Protein AF-A0A6H1ZTP9-F1 (afdb_monomer)

Sequence (125 aa):
MRVCIEKSTGKLIESQSGGETQEHLDTLIQNAINTGYAKEDVEVKFVDDAELSVLIESSKTPEQVAAEEAAAAAKIAKAQAFIDNLPRWALVETTINNIGNLADAKAFLLKLARVTYWLAKNTEE

Structure (mmCIF, N/CA/C/O backbone):
data_AF-A0A6H1ZTP9-F1
#
_entry.id   AF-A0A6H1ZTP9-F1
#
loop_
_atom_site.group_PDB
_atom_site.id
_atom_site.type_symbol
_atom_site.label_atom_id
_atom_site.label_alt_id
_atom_site.label_comp_id
_atom_site.label_asym_id
_atom_site.label_entity_id
_atom_site.label_seq_id
_atom_site.pdbx_PDB_ins_code
_atom_site.Cartn_x
_atom_site.Cartn_y
_atom_site.Cartn_z
_atom_site.occupancy
_atom_site.B_iso_or_equiv
_atom_site.auth_seq_id
_atom_site.auth_comp_id
_atom_site.auth_asym_id
_atom_site.auth_atom_id
_atom_site.pdbx_PDB_model_num
ATOM 1 N N . MET A 1 1 ? -14.505 3.117 32.007 1.00 88.81 1 MET A N 1
ATOM 2 C CA . MET A 1 1 ? -15.056 2.707 30.692 1.00 88.81 1 MET A CA 1
ATOM 3 C C . MET A 1 1 ? -14.284 1.505 30.168 1.00 88.81 1 MET A C 1
ATOM 5 O O . MET A 1 1 ? -13.166 1.279 30.611 1.00 88.81 1 MET A O 1
ATOM 9 N N . ARG A 1 2 ? -14.853 0.716 29.255 1.00 92.06 2 ARG A N 1
ATOM 10 C CA . ARG A 1 2 ? -14.110 -0.320 28.518 1.00 92.06 2 ARG A CA 1
ATOM 11 C C . ARG A 1 2 ? -14.198 -0.047 27.026 1.00 92.06 2 ARG A C 1
ATOM 13 O O . ARG A 1 2 ? -15.251 0.366 26.540 1.00 92.06 2 ARG A O 1
ATOM 20 N N . VAL A 1 3 ? -13.090 -0.250 26.328 1.00 93.25 3 VAL A N 1
ATOM 21 C CA . VAL A 1 3 ? -12.953 0.055 24.902 1.00 93.25 3 VAL A CA 1
ATOM 22 C C . VAL A 1 3 ? -12.380 -1.132 24.152 1.00 93.25 3 VAL A C 1
ATOM 24 O O . VAL A 1 3 ? -11.588 -1.890 24.709 1.00 93.25 3 VAL A O 1
ATOM 27 N N . CYS A 1 4 ? -12.772 -1.263 22.889 1.00 94.12 4 CYS A N 1
ATOM 28 C CA . CYS A 1 4 ? -12.166 -2.141 21.901 1.00 94.12 4 CYS A CA 1
ATOM 29 C C . CYS A 1 4 ? -11.529 -1.288 20.802 1.00 94.12 4 CYS A C 1
ATOM 31 O O . CYS A 1 4 ? -12.163 -0.358 20.300 1.00 94.12 4 CYS A O 1
ATOM 33 N N . ILE A 1 5 ? -10.278 -1.581 20.458 1.00 92.81 5 ILE A N 1
ATOM 34 C CA . ILE A 1 5 ? -9.453 -0.802 19.531 1.00 92.81 5 ILE A CA 1
ATOM 35 C C . ILE A 1 5 ? -8.837 -1.748 18.497 1.00 92.81 5 ILE A C 1
ATOM 37 O O . ILE A 1 5 ? -8.382 -2.838 18.844 1.00 92.81 5 ILE A O 1
ATOM 41 N N . GLU A 1 6 ? -8.791 -1.321 17.238 1.00 91.81 6 GLU A N 1
ATOM 42 C CA . GLU A 1 6 ? -8.033 -1.993 16.180 1.00 91.81 6 GLU A CA 1
ATOM 43 C C . GLU A 1 6 ? -6.539 -1.652 16.302 1.00 91.81 6 GLU A C 1
ATOM 45 O O . GLU A 1 6 ? -6.154 -0.484 16.248 1.00 91.81 6 GLU A O 1
ATOM 50 N N . LYS A 1 7 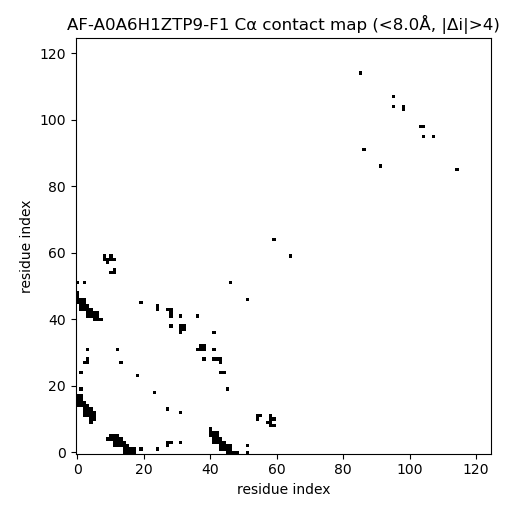? -5.673 -2.659 16.442 1.00 89.50 7 LYS A N 1
ATOM 51 C CA . LYS A 1 7 ? -4.235 -2.460 16.703 1.00 89.50 7 LYS A CA 1
ATOM 52 C C . LYS A 1 7 ? -3.490 -1.780 15.558 1.00 89.50 7 LYS A C 1
ATOM 54 O O . LYS A 1 7 ? -2.569 -1.009 15.811 1.00 89.50 7 LYS A O 1
ATOM 59 N N . SER A 1 8 ? -3.847 -2.089 14.312 1.00 84.31 8 SER A N 1
ATOM 60 C CA . SER A 1 8 ? -3.146 -1.592 13.120 1.00 84.31 8 SER A CA 1
ATOM 61 C C . SER A 1 8 ? -3.381 -0.099 12.883 1.00 84.31 8 SER A C 1
ATOM 63 O O . SER A 1 8 ? -2.477 0.607 12.439 1.00 84.31 8 SER A O 1
ATOM 65 N N . THR A 1 9 ? -4.583 0.384 13.196 1.00 79.62 9 THR A N 1
ATOM 66 C CA . THR A 1 9 ? -5.021 1.756 12.911 1.00 79.62 9 THR A CA 1
ATOM 67 C C . THR A 1 9 ? -5.131 2.623 14.163 1.00 79.62 9 THR A C 1
ATOM 69 O O . THR A 1 9 ? -5.159 3.847 14.048 1.00 79.62 9 THR A O 1
ATOM 72 N N . GLY A 1 10 ? -5.211 2.015 15.351 1.00 82.06 10 GLY A N 1
ATOM 73 C CA . GLY A 1 10 ? -5.540 2.698 16.603 1.00 82.06 10 GLY A CA 1
ATOM 74 C C . GLY A 1 10 ? -7.006 3.136 16.690 1.00 82.06 10 GLY A C 1
ATOM 75 O O . GLY A 1 10 ? -7.368 3.878 17.601 1.00 82.06 10 GLY A O 1
ATOM 76 N N . LYS A 1 11 ? -7.855 2.703 15.750 1.00 85.38 11 LYS A N 1
ATOM 77 C CA . LYS A 1 11 ? -9.257 3.113 15.661 1.00 85.38 11 LYS A CA 1
ATOM 78 C C . LYS A 1 11 ? -10.077 2.515 16.799 1.00 85.38 11 LYS A C 1
ATOM 80 O O . LYS A 1 11 ? -10.068 1.301 17.008 1.00 85.38 11 LYS A O 1
ATOM 85 N N . LEU A 1 12 ? -10.860 3.354 17.475 1.00 90.44 12 LEU A N 1
ATOM 86 C CA . LEU A 1 12 ? -11.884 2.898 18.413 1.00 90.44 12 LEU A CA 1
ATOM 87 C C . LEU A 1 12 ? -12.997 2.139 17.661 1.00 90.44 12 LEU A C 1
ATOM 89 O O . LEU A 1 12 ? -13.673 2.705 16.802 1.00 90.44 12 LEU A O 1
ATOM 93 N N . ILE A 1 13 ? -13.187 0.860 17.990 1.00 91.00 13 ILE A N 1
ATOM 94 C CA . ILE A 1 13 ? -14.214 -0.019 17.406 1.00 91.00 13 ILE A CA 1
ATOM 95 C C . ILE A 1 13 ? -15.526 0.121 18.180 1.00 91.00 13 ILE A C 1
ATOM 97 O O . ILE A 1 13 ? -16.584 0.340 17.597 1.00 91.00 13 ILE A O 1
ATOM 101 N N . GLU A 1 14 ? -15.452 -0.010 19.504 1.00 91.69 14 GLU A N 1
ATOM 102 C CA . GLU A 1 14 ? -16.610 0.018 20.394 1.00 91.69 14 GLU A CA 1
ATOM 103 C C . GLU A 1 14 ? -16.193 0.529 21.780 1.00 91.69 14 GLU A C 1
ATOM 105 O O . GLU A 1 14 ? -15.097 0.229 22.259 1.00 91.69 14 GLU A O 1
ATOM 110 N N . SER A 1 15 ? -17.070 1.282 22.446 1.00 92.19 15 SER A N 1
ATOM 111 C CA . SER A 1 15 ? -16.928 1.644 23.857 1.00 92.19 15 SER A CA 1
ATOM 112 C C . SER A 1 15 ? -18.212 1.322 24.618 1.00 92.19 15 SER A C 1
ATOM 114 O O . SER A 1 15 ? -19.320 1.525 24.122 1.00 92.19 15 SER A O 1
ATOM 116 N N . GLN A 1 16 ? -18.073 0.784 25.830 1.00 90.75 16 GLN A N 1
ATOM 117 C CA . GLN A 1 16 ? -19.207 0.437 26.684 1.00 90.75 16 GLN A CA 1
ATOM 118 C C . GLN A 1 16 ? -18.942 0.828 28.144 1.00 90.75 16 GLN A C 1
ATOM 120 O O . GLN A 1 16 ? -17.811 0.783 28.641 1.00 90.75 16 GLN A O 1
ATOM 125 N N . SER A 1 17 ? -20.011 1.200 28.849 1.00 86.00 17 SER A N 1
ATOM 126 C CA . SER A 1 17 ? -19.998 1.462 30.289 1.00 86.00 17 SER A CA 1
ATOM 127 C C . SER A 1 17 ? -20.377 0.202 31.089 1.00 86.00 17 SER A C 1
ATOM 129 O O . SER A 1 17 ? -21.037 -0.708 30.582 1.00 86.00 17 SER A O 1
ATOM 131 N N . GLY A 1 18 ? -19.921 0.114 32.345 1.00 71.94 18 GLY A N 1
ATOM 132 C CA . GLY A 1 18 ? -20.311 -0.934 33.303 1.00 71.94 18 GLY A CA 1
ATOM 133 C C . GLY A 1 18 ? -19.249 -2.006 33.600 1.00 71.94 18 GLY A C 1
ATOM 134 O O . GLY A 1 18 ? -18.966 -2.853 32.768 1.00 71.94 18 GLY A O 1
ATOM 135 N N . GLY A 1 19 ? -18.720 -2.005 34.827 1.00 66.94 19 GLY A N 1
ATOM 136 C CA . GLY A 1 19 ? -17.944 -3.093 35.448 1.00 66.94 19 GLY A CA 1
ATOM 137 C C . GLY A 1 19 ? -16.537 -3.368 34.893 1.00 66.94 19 GLY A C 1
ATOM 138 O O . GLY A 1 19 ? -16.337 -3.476 33.686 1.00 66.94 19 GLY A O 1
ATOM 139 N N . GLU A 1 20 ? -15.584 -3.546 35.812 1.00 78.56 20 GLU A N 1
ATOM 140 C CA . GLU A 1 20 ? -14.140 -3.724 35.569 1.00 78.56 20 GLU A CA 1
ATOM 141 C C . GLU A 1 20 ? -13.698 -5.202 35.613 1.00 78.56 20 GLU A C 1
ATOM 143 O O . GLU A 1 20 ? -12.638 -5.541 36.136 1.00 78.56 20 GLU A O 1
ATOM 148 N N . THR A 1 21 ? -14.533 -6.122 35.119 1.00 85.44 21 THR A N 1
ATOM 149 C CA . THR A 1 21 ? -14.229 -7.563 35.122 1.00 85.44 21 THR A CA 1
ATOM 150 C C . THR A 1 21 ? -13.680 -8.028 33.776 1.00 85.44 21 THR A C 1
ATOM 152 O O . THR A 1 21 ? -14.056 -7.518 32.720 1.00 85.44 21 THR A O 1
ATOM 155 N N . GLN A 1 22 ? -12.823 -9.053 33.794 1.00 85.69 22 GLN A N 1
ATOM 156 C CA . GLN A 1 22 ? -12.275 -9.647 32.570 1.00 85.69 22 GLN A CA 1
ATOM 157 C C . GLN A 1 22 ? -13.376 -10.172 31.629 1.00 85.69 22 GLN A C 1
ATOM 159 O O . GLN A 1 22 ? -13.286 -9.984 30.421 1.00 85.69 22 GLN A O 1
ATOM 164 N N . GLU A 1 23 ? -14.464 -10.727 32.172 1.00 88.19 23 GLU A N 1
ATOM 165 C CA . GLU A 1 23 ? -15.612 -11.214 31.388 1.00 88.19 23 GLU A CA 1
ATOM 166 C C . GLU A 1 23 ? -16.245 -10.113 30.512 1.00 88.19 23 GLU A C 1
ATOM 168 O O . GLU A 1 23 ? -16.700 -10.365 29.392 1.00 88.19 23 GLU A O 1
ATOM 173 N N . HIS A 1 24 ? -16.241 -8.861 30.983 1.00 89.06 24 HIS A N 1
ATOM 174 C CA . HIS A 1 24 ? -16.747 -7.732 30.203 1.00 89.06 24 HIS A CA 1
ATOM 175 C C . HIS A 1 24 ? -15.816 -7.343 29.048 1.00 89.06 24 HIS A C 1
ATOM 177 O O . HIS A 1 24 ? -16.296 -6.892 28.005 1.00 89.06 24 HIS A O 1
ATOM 183 N N . LEU A 1 25 ? -14.501 -7.517 29.211 1.00 90.62 25 LEU A N 1
ATOM 184 C CA . LEU A 1 25 ? -13.533 -7.343 28.125 1.00 90.62 25 LEU A CA 1
ATOM 185 C C . LEU A 1 25 ? -13.665 -8.463 27.089 1.00 90.62 25 LEU A C 1
ATOM 187 O O . LEU A 1 25 ? -13.665 -8.193 25.890 1.00 90.62 25 LEU A O 1
ATOM 191 N N . ASP A 1 26 ? -13.865 -9.701 27.540 1.00 91.81 26 ASP A N 1
ATOM 192 C CA . ASP A 1 26 ? -14.066 -10.852 26.655 1.00 91.81 26 ASP A CA 1
ATOM 193 C C . ASP A 1 26 ? -15.330 -10.690 25.795 1.00 91.81 26 ASP A C 1
A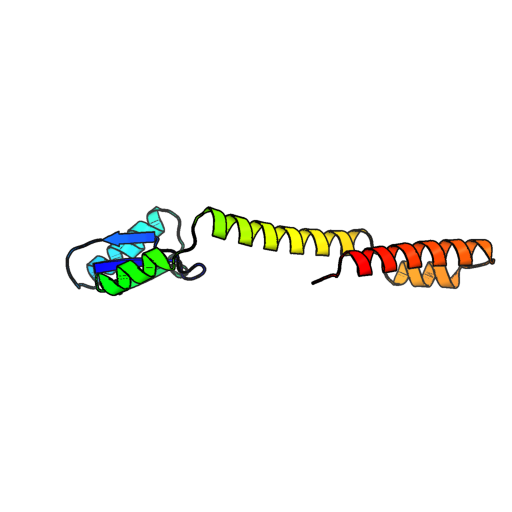TOM 195 O O . ASP A 1 26 ? -15.344 -11.063 24.621 1.00 91.81 26 ASP A O 1
ATOM 199 N N . THR A 1 27 ? -16.366 -10.045 26.341 1.00 92.88 27 THR A N 1
ATOM 200 C CA . THR A 1 27 ? -17.582 -9.695 25.591 1.00 92.88 27 THR A CA 1
ATOM 201 C C . THR A 1 27 ? -17.291 -8.712 24.450 1.00 92.88 27 THR A C 1
ATOM 203 O O . THR A 1 27 ? -17.769 -8.917 23.337 1.00 92.88 27 THR A O 1
ATOM 206 N N . LEU A 1 28 ? -16.472 -7.677 24.681 1.00 93.31 28 LEU A N 1
ATOM 207 C CA . LEU A 1 28 ? -16.049 -6.745 23.622 1.00 93.31 28 LEU A CA 1
ATOM 208 C C . LEU A 1 28 ? -15.222 -7.444 22.540 1.00 93.31 28 LEU A C 1
ATOM 210 O O . LEU A 1 28 ? -15.418 -7.175 21.357 1.00 93.31 28 LEU A O 1
ATOM 214 N N . ILE A 1 29 ? -14.334 -8.366 22.928 1.00 94.31 29 ILE A N 1
ATOM 215 C CA . ILE A 1 29 ? -13.584 -9.177 21.959 1.00 94.31 29 ILE A CA 1
ATOM 216 C C . ILE A 1 29 ? -14.559 -9.983 21.096 1.00 94.31 29 ILE A C 1
ATOM 218 O O . ILE A 1 29 ? -14.440 -9.987 19.873 1.00 94.31 29 ILE A O 1
ATOM 222 N N . GLN A 1 30 ? -15.541 -10.647 21.713 1.00 95.19 30 GLN A N 1
ATOM 223 C CA . GLN A 1 30 ? -16.512 -11.451 20.975 1.00 95.19 30 GLN A CA 1
ATOM 224 C C . GLN A 1 30 ? -17.385 -10.597 20.046 1.00 95.19 30 GLN A C 1
ATOM 226 O O . GLN A 1 30 ? -17.667 -11.020 18.926 1.00 95.19 30 GLN A O 1
ATOM 231 N N . ASN A 1 31 ? -17.774 -9.390 20.466 1.00 94.25 31 ASN A N 1
ATOM 232 C CA . ASN A 1 31 ? -18.484 -8.438 19.612 1.00 94.25 31 ASN A CA 1
ATOM 233 C C . ASN A 1 31 ? -17.653 -8.046 18.387 1.00 94.25 31 ASN A C 1
ATOM 235 O O . ASN A 1 31 ? -18.172 -8.086 17.274 1.00 94.25 31 ASN A O 1
ATOM 239 N N . ALA A 1 32 ? -16.370 -7.729 18.575 1.00 94.31 32 ALA A N 1
ATOM 240 C CA . ALA A 1 32 ? -15.472 -7.390 17.474 1.00 94.31 32 ALA A CA 1
ATOM 241 C C . ALA A 1 32 ? -15.288 -8.564 16.493 1.00 94.31 32 ALA A C 1
ATOM 243 O O . ALA A 1 32 ? -15.312 -8.378 15.278 1.00 94.31 32 ALA A O 1
ATOM 244 N N . ILE A 1 33 ? -15.193 -9.796 17.002 1.00 95.88 33 ILE A N 1
ATOM 245 C CA . ILE A 1 33 ? -15.157 -11.000 16.156 1.00 95.88 33 ILE A CA 1
ATOM 246 C C . ILE A 1 33 ? -16.457 -11.141 15.356 1.00 95.88 33 ILE A C 1
ATOM 248 O O . ILE A 1 33 ? -16.424 -11.401 14.154 1.00 95.88 33 ILE A O 1
ATOM 252 N N . ASN A 1 34 ? -17.610 -10.925 15.995 1.00 95.25 34 ASN A N 1
ATOM 253 C CA . ASN A 1 34 ? -18.915 -11.007 15.336 1.00 95.25 34 ASN A CA 1
ATOM 254 C C . ASN A 1 34 ? -19.099 -9.936 14.244 1.00 95.25 34 ASN A C 1
ATOM 256 O O . ASN A 1 34 ? -19.880 -10.150 13.317 1.00 95.25 34 ASN A O 1
ATOM 260 N N . THR A 1 35 ? -18.396 -8.802 14.333 1.00 91.75 35 THR A N 1
ATOM 261 C CA . THR A 1 35 ? -18.395 -7.742 13.311 1.00 91.75 35 THR A CA 1
ATOM 262 C C . THR A 1 35 ? -17.323 -7.929 12.233 1.00 91.75 35 THR A C 1
ATOM 264 O O . THR A 1 35 ? -17.299 -7.160 11.273 1.00 91.75 35 THR A O 1
ATOM 267 N N . GLY A 1 36 ? -16.499 -8.979 12.334 1.00 92.69 36 GLY A N 1
ATOM 268 C CA . GLY A 1 36 ? -15.555 -9.396 11.294 1.00 92.69 36 GLY A CA 1
ATOM 269 C C . GLY A 1 36 ? -14.083 -9.096 11.578 1.00 92.69 36 GLY A C 1
ATOM 270 O O . GLY A 1 36 ? -13.256 -9.337 10.701 1.00 92.69 36 GLY A O 1
ATOM 271 N N . TYR A 1 37 ? -13.732 -8.604 12.768 1.00 94.31 37 TYR A N 1
ATOM 272 C CA . TYR A 1 37 ? -12.333 -8.419 13.159 1.00 94.31 37 TYR A CA 1
ATOM 273 C C . TYR A 1 37 ? -11.691 -9.741 13.599 1.00 94.31 37 TYR A C 1
ATOM 275 O O . TYR A 1 37 ? -12.327 -10.573 14.250 1.00 94.31 37 TYR A O 1
ATOM 283 N N . ALA A 1 38 ? -10.405 -9.927 13.300 1.00 94.62 38 ALA A N 1
ATOM 284 C CA . ALA A 1 38 ? -9.645 -11.029 13.877 1.00 94.62 38 ALA A CA 1
ATOM 285 C C . ALA A 1 38 ? -9.306 -10.725 15.345 1.00 94.62 38 ALA A C 1
ATOM 287 O O . ALA A 1 38 ? -9.037 -9.581 15.718 1.00 94.62 38 ALA A O 1
ATOM 288 N N . LYS A 1 39 ? -9.293 -11.755 16.197 1.00 93.19 39 LYS A N 1
ATOM 289 C CA . LYS A 1 39 ? -9.025 -11.597 17.637 1.00 93.19 39 LYS A CA 1
ATOM 290 C C . LYS A 1 39 ? -7.637 -11.001 17.894 1.00 93.19 39 LYS A C 1
ATOM 292 O O . LYS A 1 39 ? -7.438 -10.227 18.826 1.00 93.19 39 LYS A O 1
ATOM 297 N N . GLU A 1 40 ? -6.672 -11.393 17.079 1.00 95.38 40 GLU A N 1
ATOM 298 C CA . GLU A 1 40 ? -5.291 -10.934 17.096 1.00 95.38 40 GLU A CA 1
ATOM 299 C C . GLU A 1 40 ? -5.145 -9.452 16.729 1.00 95.38 40 GLU A C 1
ATOM 301 O O . GLU A 1 40 ? -4.229 -8.806 17.244 1.00 95.38 40 GLU A O 1
ATOM 306 N N . ASP A 1 41 ? -6.078 -8.899 15.953 1.00 94.38 41 ASP A N 1
ATOM 307 C CA . ASP A 1 41 ? -6.045 -7.517 15.464 1.00 94.38 41 ASP A CA 1
ATOM 308 C C . ASP A 1 41 ? -6.715 -6.523 16.419 1.00 94.38 41 ASP A C 1
ATOM 310 O O . ASP A 1 41 ? -6.617 -5.312 16.218 1.00 94.38 41 ASP A O 1
ATOM 314 N N . VAL A 1 42 ? -7.353 -7.008 17.489 1.00 95.12 42 VAL A N 1
ATOM 315 C CA . VAL A 1 42 ? -8.062 -6.167 18.460 1.00 95.12 42 VAL A CA 1
ATOM 316 C C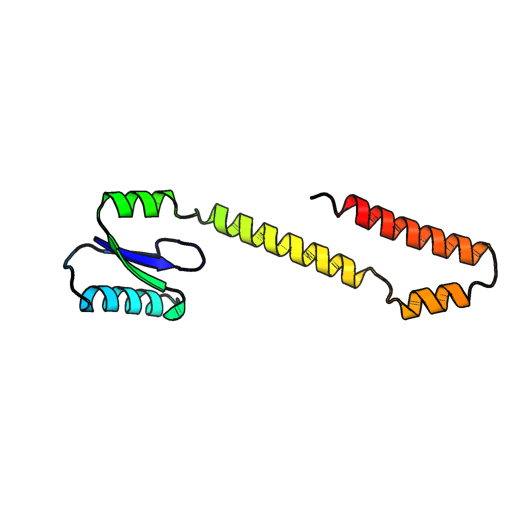 . VAL A 1 42 ? -7.394 -6.154 19.830 1.00 95.12 42 VAL A C 1
ATOM 318 O O . VAL A 1 42 ? -6.791 -7.129 20.287 1.00 95.12 42 VAL A O 1
ATOM 321 N N . GLU A 1 43 ? -7.497 -5.014 20.500 1.00 94.38 43 GLU A N 1
ATOM 322 C CA . GLU A 1 43 ? -7.101 -4.807 21.888 1.00 94.38 43 GLU A CA 1
ATOM 323 C C . GLU A 1 43 ? -8.304 -4.297 22.680 1.00 94.38 43 GLU A C 1
ATOM 325 O O . GLU A 1 43 ? -9.024 -3.406 22.230 1.00 94.38 43 GLU A O 1
ATOM 330 N N . VAL A 1 44 ? -8.518 -4.858 23.869 1.00 94.06 44 VAL A N 1
ATOM 331 C CA . VAL A 1 44 ? -9.535 -4.385 24.809 1.00 94.06 44 VAL A CA 1
ATOM 332 C C . VAL A 1 44 ? -8.875 -3.960 26.107 1.00 94.06 44 VAL A C 1
ATOM 334 O O . VAL A 1 44 ? -8.000 -4.653 26.625 1.00 94.06 44 VAL A O 1
ATOM 337 N N . LYS A 1 45 ? -9.292 -2.814 26.639 1.00 92.56 45 LYS A N 1
ATOM 338 C CA . LYS A 1 45 ? -8.757 -2.282 27.894 1.00 92.56 45 LYS A CA 1
ATOM 339 C C . LYS A 1 45 ? -9.785 -1.438 28.629 1.00 92.56 45 LYS A C 1
ATOM 341 O O . LYS A 1 45 ? -10.748 -0.940 28.038 1.00 92.56 45 LYS A O 1
ATOM 346 N N . PHE A 1 46 ? -9.561 -1.281 29.927 1.00 92.44 46 PHE A N 1
ATOM 347 C CA . PHE A 1 46 ? -10.260 -0.286 30.724 1.00 92.44 46 PHE A CA 1
ATOM 348 C C . PHE A 1 46 ? -9.581 1.064 30.553 1.00 92.44 46 PHE A C 1
ATOM 350 O O . PHE A 1 46 ? -8.355 1.141 30.544 1.00 92.44 46 PHE A O 1
ATOM 357 N N . VAL A 1 47 ? -10.396 2.097 30.391 1.00 90.81 47 VAL A N 1
ATOM 358 C CA . VAL A 1 47 ? -9.959 3.487 30.263 1.00 90.81 47 VAL A CA 1
ATOM 359 C C . VAL A 1 47 ? -10.881 4.391 31.064 1.00 90.81 47 VAL A C 1
ATOM 361 O O . VAL A 1 47 ? -12.052 4.051 31.276 1.00 90.81 47 VAL A O 1
ATOM 364 N N . ASP A 1 48 ? -10.388 5.538 31.500 1.00 91.25 48 ASP A N 1
ATOM 365 C CA . ASP A 1 48 ? -11.237 6.604 32.025 1.00 91.25 48 ASP A CA 1
ATOM 366 C C . ASP A 1 48 ? -11.864 7.457 30.898 1.00 91.25 48 ASP A C 1
ATOM 368 O O . ASP A 1 48 ? -11.656 7.219 29.703 1.00 91.25 48 ASP A O 1
ATOM 372 N N . ASP A 1 49 ? -12.704 8.426 31.269 1.00 88.50 49 ASP A N 1
ATOM 373 C CA . ASP A 1 49 ? -13.392 9.293 30.302 1.00 88.50 49 ASP A CA 1
ATOM 374 C C . ASP A 1 49 ? -12.428 10.255 29.582 1.00 88.50 49 ASP A C 1
ATOM 376 O O . ASP A 1 49 ? -12.678 10.654 28.438 1.00 88.50 49 ASP A O 1
ATOM 380 N N . ALA A 1 50 ? -11.313 10.619 30.224 1.00 88.31 50 ALA A N 1
ATOM 381 C CA . ALA A 1 50 ? -10.296 11.477 29.627 1.00 88.31 50 ALA A CA 1
ATOM 382 C C . ALA A 1 50 ? -9.508 10.708 28.557 1.00 88.31 50 ALA A C 1
ATOM 384 O O . ALA A 1 50 ? -9.342 11.188 27.437 1.00 88.31 50 ALA A O 1
ATOM 385 N N . GLU A 1 51 ? -9.105 9.478 28.861 1.00 88.06 51 GLU A N 1
ATOM 386 C CA . GLU A 1 51 ? -8.465 8.550 27.935 1.00 88.06 51 GLU A CA 1
ATOM 387 C C . GLU A 1 51 ? -9.383 8.193 26.760 1.00 88.06 51 GLU A C 1
ATOM 389 O O . GLU A 1 51 ? -8.930 8.161 25.615 1.00 88.06 51 GLU A O 1
ATOM 394 N N . LEU A 1 52 ? -10.683 7.977 27.006 1.00 87.44 52 LEU A N 1
ATOM 395 C CA . LEU A 1 52 ? -11.658 7.760 25.934 1.00 87.44 52 LEU A CA 1
ATOM 396 C C . LEU A 1 52 ? -11.744 8.971 24.996 1.00 87.44 52 LEU A C 1
ATOM 398 O O . LEU A 1 52 ? -11.776 8.797 23.779 1.00 87.44 52 LEU A O 1
ATOM 402 N N . SER A 1 53 ? -11.752 10.186 25.547 1.00 87.38 53 SER A N 1
ATOM 403 C CA . SER A 1 53 ? -11.795 11.417 24.748 1.00 87.38 53 SER A CA 1
ATOM 404 C C . SER A 1 53 ? -10.561 11.538 23.849 1.00 87.38 53 SER A C 1
ATOM 406 O O . SER A 1 53 ? -10.694 11.773 22.650 1.00 87.38 53 SER A O 1
ATOM 408 N N . VAL A 1 54 ? -9.369 11.252 24.386 1.00 87.38 54 VAL A N 1
ATOM 409 C CA . VAL A 1 54 ? -8.120 11.222 23.607 1.00 87.38 54 VAL A CA 1
ATOM 410 C C . VAL A 1 54 ? -8.162 10.154 22.508 1.00 87.38 54 VAL A C 1
ATOM 412 O O . VAL A 1 54 ? -7.703 10.402 21.394 1.00 87.38 54 VAL A O 1
ATOM 415 N N . LEU A 1 55 ? -8.725 8.972 22.775 1.00 85.75 55 LEU A N 1
ATOM 416 C CA . LEU A 1 55 ? -8.863 7.905 21.773 1.00 85.75 55 LEU A CA 1
ATOM 417 C C . LEU A 1 55 ? -9.808 8.291 20.631 1.00 85.75 55 LEU A C 1
ATOM 419 O O . LEU A 1 55 ? -9.541 7.964 19.476 1.00 85.75 55 LEU A O 1
ATOM 423 N N . ILE A 1 56 ? -10.896 8.997 20.935 1.00 84.12 56 ILE A N 1
ATOM 424 C CA . ILE A 1 56 ? -11.828 9.499 19.921 1.00 84.12 56 ILE A CA 1
ATOM 425 C C . ILE A 1 56 ? -11.156 10.581 19.068 1.00 84.12 56 ILE A C 1
ATOM 427 O O . ILE A 1 56 ? -11.249 10.529 17.846 1.00 84.12 56 ILE A O 1
ATOM 431 N N . GLU A 1 57 ? -10.441 11.522 19.688 1.00 82.31 57 GLU A N 1
ATOM 432 C CA . GLU A 1 57 ? -9.750 12.609 18.978 1.00 82.31 57 GLU A CA 1
ATOM 433 C C . GLU A 1 57 ? -8.563 12.125 18.134 1.00 82.31 57 GLU A C 1
ATOM 435 O O . GLU A 1 57 ? -8.279 12.690 17.079 1.00 82.31 57 GLU A O 1
ATOM 440 N N . SER A 1 58 ? -7.867 11.078 18.584 1.00 77.31 58 SER A N 1
ATOM 441 C CA . SER A 1 58 ? -6.726 10.488 17.869 1.00 77.31 58 SER A CA 1
ATOM 442 C C . SER A 1 58 ? -7.122 9.443 16.824 1.00 77.31 58 SER A C 1
ATOM 444 O O . SER A 1 58 ? -6.295 9.081 15.983 1.00 77.31 58 SER A O 1
ATOM 446 N N . SER A 1 59 ? -8.372 8.969 16.844 1.00 76.56 59 SER A N 1
ATOM 447 C CA . SER A 1 59 ? -8.882 8.049 15.831 1.00 76.56 59 SER A CA 1
ATOM 448 C C . SER A 1 59 ? -8.960 8.753 14.479 1.00 76.56 59 SER A C 1
ATOM 450 O O . SER A 1 59 ? -9.591 9.800 14.335 1.00 76.56 59 SER A O 1
ATOM 452 N N . LYS A 1 60 ? -8.345 8.148 13.461 1.00 74.25 60 LYS A N 1
ATOM 453 C CA . LYS A 1 60 ? -8.431 8.644 12.085 1.00 74.25 60 LYS A CA 1
ATOM 454 C C . LYS A 1 60 ? -9.878 8.613 11.599 1.00 74.25 60 LYS A C 1
ATOM 456 O O . LYS A 1 60 ? -10.590 7.627 11.809 1.00 74.25 60 LYS A O 1
ATOM 461 N N . THR A 1 61 ? -10.300 9.663 10.901 1.00 78.06 61 THR A N 1
ATOM 462 C CA . THR A 1 61 ? -11.600 9.655 10.224 1.00 78.06 61 THR A CA 1
ATOM 463 C C . THR A 1 61 ? -11.589 8.646 9.066 1.00 78.06 61 THR A C 1
ATOM 465 O O . THR A 1 61 ? -10.516 8.327 8.537 1.00 78.06 61 THR A O 1
ATOM 468 N N . PRO A 1 62 ? -12.757 8.141 8.624 1.00 75.69 62 PRO A N 1
ATOM 469 C CA . PRO A 1 62 ? -12.837 7.282 7.442 1.00 75.69 62 PRO A CA 1
ATOM 470 C C . PRO A 1 62 ? -12.154 7.892 6.210 1.00 75.69 62 PRO A C 1
ATOM 472 O O . PRO A 1 62 ? -11.499 7.182 5.452 1.00 75.69 62 PRO A O 1
ATOM 475 N N . GLU A 1 63 ? -12.244 9.212 6.039 1.00 80.81 63 GLU A N 1
ATOM 476 C CA . GLU A 1 63 ? -11.598 9.942 4.946 1.00 80.81 63 GLU A CA 1
ATOM 477 C C . GLU A 1 63 ? -10.070 9.904 5.049 1.00 80.81 63 GLU A C 1
ATOM 479 O O . GLU A 1 63 ? -9.395 9.764 4.032 1.00 80.81 63 GLU A O 1
ATOM 484 N N . GLN A 1 64 ? -9.514 10.005 6.259 1.00 80.31 64 GLN A N 1
ATOM 485 C CA . GLN A 1 64 ? -8.067 9.935 6.477 1.00 80.31 64 GLN A CA 1
ATOM 486 C C . GLN A 1 64 ? -7.523 8.531 6.201 1.00 80.31 64 GLN A C 1
ATOM 488 O O . GLN A 1 64 ? 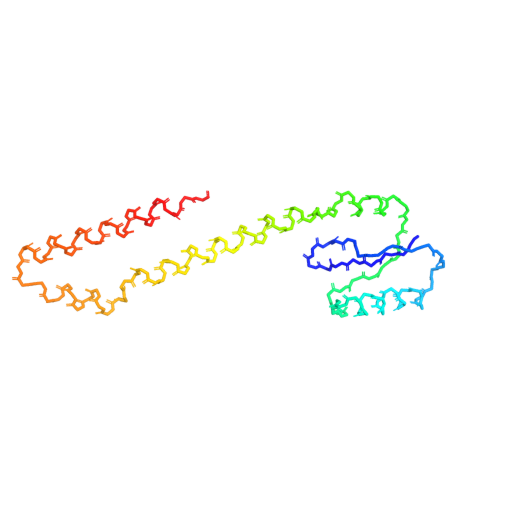-6.493 8.401 5.541 1.00 80.31 64 GLN A O 1
ATOM 493 N N . VAL A 1 65 ? -8.230 7.487 6.647 1.00 79.25 65 VAL A N 1
ATOM 494 C CA . VAL A 1 65 ? -7.858 6.093 6.355 1.00 79.25 65 VAL A CA 1
ATOM 495 C C . VAL A 1 65 ? -7.915 5.833 4.848 1.00 79.25 65 VAL A C 1
ATOM 497 O O . VAL A 1 65 ? -6.938 5.366 4.267 1.00 79.25 65 VAL A O 1
ATOM 500 N N . ALA A 1 66 ? -9.005 6.235 4.185 1.00 80.00 66 ALA A N 1
ATOM 501 C CA . ALA A 1 66 ? -9.147 6.082 2.739 1.00 80.00 66 ALA A CA 1
ATOM 502 C C . ALA A 1 66 ? -8.066 6.852 1.955 1.00 80.00 66 ALA A C 1
ATOM 504 O O . ALA A 1 66 ? -7.572 6.364 0.938 1.00 80.00 66 ALA A O 1
ATOM 505 N N . ALA A 1 67 ? -7.670 8.042 2.4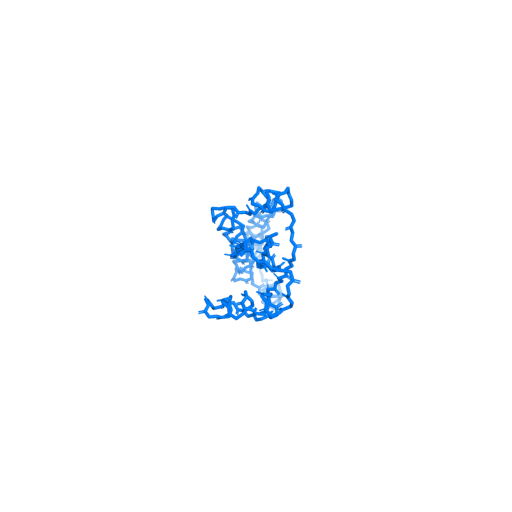21 1.00 83.94 67 ALA A N 1
ATOM 506 C CA . ALA A 1 67 ? -6.603 8.822 1.800 1.00 83.94 67 ALA A CA 1
ATOM 507 C C . ALA A 1 67 ? -5.231 8.137 1.917 1.00 83.94 67 ALA A C 1
ATOM 509 O O . ALA A 1 67 ? -4.471 8.123 0.946 1.00 83.94 67 ALA A O 1
ATOM 510 N N . GLU A 1 68 ? -4.913 7.544 3.070 1.00 82.62 68 GLU A N 1
ATOM 511 C CA . GLU A 1 68 ? -3.670 6.788 3.260 1.00 82.62 68 GLU A CA 1
ATOM 512 C C . GLU A 1 68 ? -3.633 5.516 2.409 1.00 82.62 68 GLU A C 1
ATOM 514 O O . GLU A 1 68 ? -2.627 5.254 1.745 1.00 82.62 68 GLU A O 1
ATOM 519 N N . GLU A 1 69 ? -4.733 4.762 2.359 1.00 84.25 69 GLU A N 1
ATOM 520 C CA . GLU A 1 69 ? -4.855 3.578 1.505 1.00 84.25 69 GLU A CA 1
ATOM 521 C C . GLU A 1 69 ? -4.719 3.937 0.022 1.00 84.25 69 GLU A C 1
ATOM 523 O O . GLU A 1 69 ? -3.979 3.280 -0.714 1.00 84.25 69 GLU A O 1
ATOM 528 N N . ALA A 1 70 ? -5.361 5.022 -0.422 1.00 85.38 70 ALA A N 1
ATOM 529 C CA . ALA A 1 70 ? -5.236 5.517 -1.788 1.00 85.38 70 ALA A CA 1
ATOM 530 C C . ALA A 1 70 ? -3.797 5.950 -2.111 1.00 85.38 70 ALA A C 1
ATOM 532 O O . ALA A 1 70 ? -3.285 5.644 -3.191 1.00 85.38 70 ALA A O 1
ATOM 533 N N . ALA A 1 71 ? -3.113 6.619 -1.178 1.00 85.56 71 ALA A N 1
ATOM 534 C CA . ALA A 1 71 ? -1.713 7.000 -1.342 1.00 85.56 71 ALA A CA 1
ATOM 535 C C . ALA A 1 71 ? -0.787 5.771 -1.410 1.00 85.56 71 ALA A C 1
ATOM 537 O O . ALA A 1 71 ? 0.120 5.723 -2.246 1.00 85.56 71 ALA A O 1
ATOM 538 N N . ALA A 1 72 ? -1.024 4.756 -0.575 1.00 84.69 72 ALA A N 1
ATOM 539 C CA . ALA A 1 72 ? -0.288 3.495 -0.612 1.00 84.69 72 ALA A CA 1
ATOM 540 C C . ALA A 1 72 ? -0.524 2.744 -1.934 1.00 84.69 72 ALA A C 1
ATOM 542 O O . ALA A 1 72 ? 0.436 2.330 -2.592 1.00 84.69 72 ALA A O 1
ATOM 543 N N . ALA A 1 73 ? -1.778 2.649 -2.382 1.00 86.38 73 ALA A N 1
ATOM 544 C CA . ALA A 1 73 ? -2.139 2.049 -3.662 1.00 86.38 73 ALA A CA 1
ATOM 545 C C . ALA A 1 73 ? -1.501 2.794 -4.846 1.00 86.38 73 ALA A C 1
ATOM 547 O O . ALA A 1 73 ? -0.971 2.161 -5.760 1.00 86.38 73 ALA A O 1
ATOM 548 N N . ALA A 1 74 ? -1.467 4.131 -4.813 1.00 86.25 74 ALA A N 1
ATOM 549 C CA . ALA A 1 74 ? -0.811 4.942 -5.836 1.00 86.25 74 ALA A CA 1
ATOM 550 C C . ALA A 1 74 ? 0.701 4.671 -5.911 1.00 86.25 74 ALA A C 1
ATOM 552 O O . ALA A 1 74 ? 1.250 4.557 -7.009 1.00 86.25 74 ALA A O 1
ATOM 553 N N . LYS A 1 75 ? 1.379 4.508 -4.765 1.00 82.12 75 LYS A N 1
ATOM 554 C CA . LYS A 1 75 ? 2.805 4.132 -4.720 1.00 82.12 75 LYS A CA 1
ATOM 555 C C . LYS A 1 75 ? 3.050 2.754 -5.337 1.00 82.12 75 LYS A C 1
ATOM 557 O O . LYS A 1 75 ? 3.970 2.608 -6.141 1.00 82.12 75 LYS A O 1
ATOM 562 N N . ILE A 1 76 ? 2.209 1.769 -5.018 1.00 84.56 76 ILE A N 1
ATOM 563 C CA . ILE A 1 76 ? 2.297 0.417 -5.592 1.00 84.56 76 ILE A CA 1
ATOM 564 C C . ILE A 1 76 ? 2.063 0.458 -7.106 1.00 84.56 76 ILE A 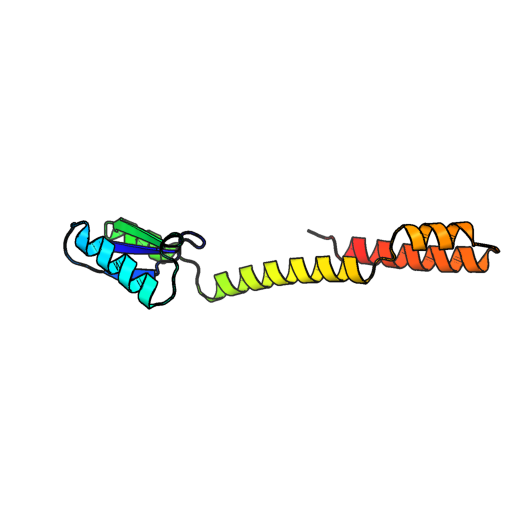C 1
ATOM 566 O O . ILE A 1 76 ? 2.859 -0.092 -7.864 1.00 84.56 76 ILE A O 1
ATOM 570 N N . ALA A 1 77 ? 1.025 1.162 -7.563 1.00 83.44 77 ALA A N 1
ATOM 571 C CA . ALA A 1 77 ? 0.722 1.303 -8.985 1.00 83.44 77 ALA A CA 1
ATOM 572 C C . ALA A 1 77 ? 1.877 1.964 -9.757 1.00 83.44 77 ALA A C 1
ATOM 574 O O . ALA A 1 77 ? 2.230 1.526 -10.851 1.00 83.44 77 ALA A O 1
ATOM 575 N N . LYS A 1 78 ? 2.518 2.980 -9.165 1.00 81.88 78 LYS A N 1
ATOM 576 C CA . LYS A 1 78 ? 3.699 3.647 -9.731 1.00 81.88 78 LYS A CA 1
ATOM 577 C C . LYS A 1 78 ? 4.889 2.691 -9.861 1.00 81.88 78 LYS 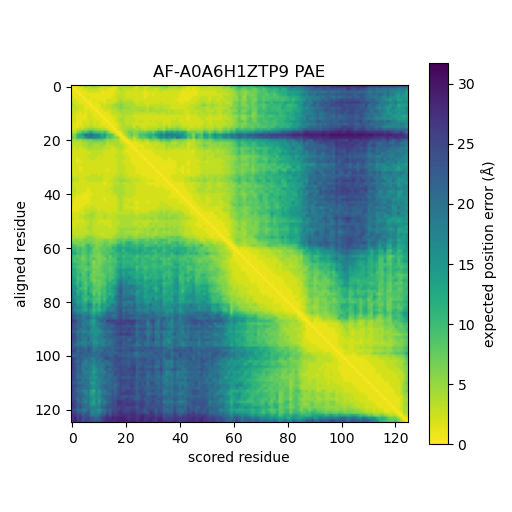A C 1
ATOM 579 O O . LYS A 1 78 ? 5.545 2.669 -10.902 1.00 81.88 78 LYS A O 1
ATOM 584 N N . ALA A 1 79 ? 5.142 1.878 -8.834 1.00 80.12 79 ALA A N 1
ATOM 585 C CA . ALA A 1 79 ? 6.196 0.867 -8.852 1.00 80.12 79 ALA A CA 1
ATOM 586 C C . ALA A 1 79 ? 5.920 -0.240 -9.885 1.00 80.12 79 ALA A C 1
ATOM 588 O O . ALA A 1 79 ? 6.826 -0.648 -10.609 1.00 80.12 79 ALA A O 1
ATOM 589 N N . GLN A 1 80 ? 4.669 -0.683 -10.017 1.00 77.12 80 GLN A N 1
ATOM 590 C CA . GLN A 1 80 ? 4.299 -1.680 -11.019 1.00 77.12 80 GLN A CA 1
ATOM 591 C C . GLN A 1 80 ? 4.442 -1.130 -12.443 1.00 77.12 80 GLN A C 1
ATOM 593 O O . GLN A 1 80 ? 5.029 -1.785 -13.299 1.00 77.12 80 GLN A O 1
ATOM 598 N N . ALA A 1 81 ? 4.016 0.115 -12.682 1.00 78.81 81 ALA A N 1
ATOM 599 C CA . ALA A 1 81 ? 4.201 0.773 -13.974 1.00 78.81 81 ALA A CA 1
ATOM 600 C C . ALA A 1 81 ? 5.684 0.867 -14.372 1.00 78.81 81 ALA A C 1
ATOM 602 O O . ALA A 1 81 ? 6.014 0.766 -15.553 1.00 78.81 81 ALA A O 1
ATOM 603 N N . PHE A 1 82 ? 6.588 1.031 -13.405 1.00 71.50 82 PHE A N 1
ATOM 604 C CA . PHE A 1 82 ? 8.026 0.993 -13.655 1.00 71.50 82 PHE A CA 1
ATOM 605 C C . PHE A 1 82 ? 8.504 -0.393 -14.107 1.00 71.50 82 PHE A C 1
ATOM 607 O O . PHE A 1 82 ? 9.240 -0.494 -15.088 1.00 71.50 82 PHE A O 1
ATOM 614 N N . ILE A 1 83 ? 8.051 -1.451 -13.433 1.00 76.31 83 ILE A N 1
ATOM 615 C CA . ILE A 1 83 ? 8.382 -2.839 -13.780 1.00 76.31 83 ILE A CA 1
ATOM 616 C C . ILE A 1 83 ? 7.877 -3.184 -15.186 1.00 76.31 83 ILE A C 1
ATOM 618 O O . ILE A 1 83 ? 8.628 -3.741 -15.985 1.00 76.31 83 ILE A O 1
ATOM 622 N N . ASP A 1 84 ? 6.641 -2.806 -15.509 1.00 75.62 84 ASP A N 1
ATOM 623 C CA . ASP A 1 84 ? 5.994 -3.167 -16.775 1.00 75.62 84 ASP A CA 1
ATOM 624 C C . ASP A 1 84 ? 6.607 -2.454 -17.990 1.00 75.62 84 ASP A C 1
ATOM 626 O O . ASP A 1 84 ? 6.590 -2.981 -19.103 1.00 75.62 84 ASP A O 1
ATOM 630 N N . ASN A 1 85 ? 7.155 -1.249 -17.797 1.00 71.44 85 ASN A N 1
ATOM 631 C CA . ASN A 1 85 ? 7.703 -0.438 -18.888 1.00 71.44 85 ASN A CA 1
ATOM 632 C C . ASN A 1 85 ? 9.218 -0.588 -19.076 1.00 71.44 85 ASN A C 1
ATOM 634 O O . ASN A 1 85 ? 9.753 -0.118 -20.086 1.00 71.44 85 ASN A O 1
ATOM 638 N N . LEU A 1 86 ? 9.927 -1.224 -18.140 1.00 74.12 86 LEU A N 1
ATOM 639 C CA . LEU A 1 86 ? 11.361 -1.431 -18.273 1.00 74.12 86 LEU A CA 1
ATOM 640 C C . LEU A 1 86 ? 11.693 -2.715 -19.045 1.00 74.12 86 LEU A C 1
ATOM 642 O O . LEU A 1 86 ? 11.298 -3.810 -18.640 1.00 74.12 86 LEU A O 1
ATOM 646 N N . PRO A 1 87 ? 12.496 -2.633 -20.122 1.00 74.94 87 PRO A N 1
ATOM 647 C CA . PRO A 1 87 ? 13.046 -3.829 -20.737 1.00 74.94 87 PRO A CA 1
ATOM 648 C C . PRO A 1 87 ? 13.969 -4.551 -19.747 1.00 74.94 87 PRO A C 1
ATOM 650 O O . PRO A 1 87 ? 14.769 -3.932 -19.043 1.00 74.94 87 PRO A O 1
ATOM 653 N N . ARG A 1 88 ? 13.894 -5.886 -19.720 1.00 81.31 88 ARG A N 1
ATOM 654 C CA . ARG A 1 88 ? 14.797 -6.712 -18.903 1.00 81.31 88 ARG A CA 1
ATOM 655 C C . ARG A 1 88 ? 16.248 -6.490 -19.335 1.00 81.31 88 ARG A C 1
ATOM 657 O O . ARG A 1 88 ? 16.515 -6.344 -20.527 1.00 81.31 88 ARG A O 1
ATOM 664 N N . TRP A 1 89 ? 17.185 -6.569 -18.386 1.00 82.06 89 TRP A N 1
ATOM 665 C CA . TRP A 1 89 ? 18.615 -6.352 -18.649 1.00 82.06 89 TRP A CA 1
ATOM 666 C C . TRP A 1 89 ? 19.153 -7.181 -19.825 1.00 82.06 89 TRP A C 1
ATOM 668 O O . TRP A 1 89 ? 19.800 -6.633 -20.708 1.00 82.06 89 TRP A O 1
ATOM 678 N N . ALA A 1 90 ? 18.790 -8.463 -19.914 1.00 85.12 90 ALA A N 1
ATOM 679 C CA . ALA A 1 90 ? 19.214 -9.332 -21.015 1.00 85.12 90 ALA A CA 1
ATOM 680 C C . ALA A 1 90 ? 18.786 -8.816 -22.406 1.00 85.12 90 ALA A C 1
ATOM 682 O O . ALA A 1 90 ? 19.527 -8.949 -23.379 1.00 85.12 90 ALA A O 1
ATOM 683 N N . LEU A 1 91 ? 17.603 -8.196 -22.513 1.00 83.81 91 LEU A N 1
ATOM 684 C CA . LEU A 1 91 ? 17.134 -7.590 -23.761 1.00 83.81 91 LEU A CA 1
ATOM 685 C C . LEU A 1 91 ? 17.915 -6.311 -24.079 1.00 83.81 91 LEU A C 1
ATOM 687 O O . LEU A 1 91 ? 18.241 -6.069 -25.240 1.00 83.81 91 LEU A O 1
ATOM 691 N N . VAL A 1 92 ? 18.232 -5.509 -23.059 1.00 85.44 92 VAL A N 1
ATOM 692 C CA . VAL A 1 92 ? 19.059 -4.301 -23.196 1.00 85.44 92 VAL A CA 1
ATOM 693 C C . VAL A 1 92 ? 20.457 -4.667 -23.689 1.00 85.44 92 VAL A C 1
ATOM 695 O O . VAL A 1 92 ? 20.901 -4.136 -24.702 1.00 85.44 92 VAL A O 1
ATOM 698 N N . GLU A 1 93 ? 21.108 -5.621 -23.031 1.00 90.44 93 GLU A N 1
ATOM 699 C CA . GLU A 1 93 ? 22.436 -6.121 -23.389 1.00 90.44 93 GLU A CA 1
ATOM 700 C C . GLU A 1 93 ? 22.464 -6.688 -24.813 1.00 90.44 93 GLU A C 1
ATOM 702 O O . GLU A 1 93 ? 23.302 -6.296 -25.624 1.00 90.44 93 GLU A O 1
ATOM 707 N N . THR A 1 94 ? 21.489 -7.533 -25.161 1.00 90.62 94 THR A N 1
ATOM 708 C CA . THR A 1 94 ? 21.349 -8.068 -26.525 1.00 90.62 94 THR A CA 1
ATOM 709 C C . THR A 1 94 ? 21.169 -6.949 -27.550 1.00 90.62 94 THR A C 1
ATOM 711 O O . THR A 1 94 ? 21.781 -6.978 -28.613 1.00 90.62 94 THR A O 1
ATOM 714 N N . THR A 1 95 ? 20.345 -5.944 -27.239 1.00 87.06 95 THR A N 1
ATOM 715 C CA . THR A 1 95 ? 20.112 -4.807 -28.139 1.00 87.06 95 THR A CA 1
ATOM 716 C C . THR A 1 95 ? 21.396 -4.018 -28.361 1.00 87.06 95 THR A C 1
ATOM 718 O O . THR A 1 95 ? 21.695 -3.705 -29.505 1.00 87.06 95 THR A O 1
ATOM 721 N N . ILE A 1 96 ? 22.168 -3.743 -27.303 1.00 89.44 96 ILE A N 1
ATOM 722 C CA . ILE A 1 96 ? 23.445 -3.016 -27.381 1.00 89.44 96 ILE A CA 1
ATOM 723 C C . ILE A 1 96 ? 24.466 -3.791 -28.217 1.00 89.44 96 ILE A C 1
ATOM 725 O O . ILE A 1 96 ? 25.063 -3.225 -29.130 1.00 89.44 96 ILE A O 1
ATOM 729 N N . ASN A 1 97 ? 24.632 -5.086 -27.943 1.00 93.31 97 ASN A N 1
ATOM 730 C CA . ASN A 1 97 ? 25.605 -5.931 -28.638 1.00 93.31 97 ASN A CA 1
ATOM 731 C C . ASN A 1 97 ? 25.282 -6.110 -30.131 1.00 93.31 97 ASN A C 1
ATOM 733 O O . ASN A 1 97 ? 26.183 -6.362 -30.925 1.00 93.31 97 ASN A O 1
ATOM 737 N N . ASN A 1 98 ? 24.013 -5.947 -30.515 1.00 93.69 98 ASN A N 1
ATOM 738 C CA . ASN A 1 98 ? 23.549 -6.063 -31.897 1.00 93.69 98 ASN A CA 1
ATOM 739 C C . ASN A 1 98 ? 23.467 -4.717 -32.645 1.00 93.69 98 ASN A C 1
ATOM 741 O O . ASN A 1 98 ? 22.980 -4.691 -33.776 1.00 93.69 98 ASN A O 1
ATOM 745 N N . ILE A 1 99 ? 23.918 -3.598 -32.062 1.00 94.38 99 ILE A N 1
ATOM 746 C CA . ILE A 1 99 ? 23.960 -2.304 -32.762 1.00 94.38 99 ILE A CA 1
ATOM 747 C C . ILE A 1 99 ? 24.963 -2.393 -33.916 1.00 94.38 99 ILE A C 1
ATOM 749 O O . ILE A 1 99 ? 26.175 -2.376 -33.717 1.00 94.38 99 ILE A O 1
ATOM 753 N N . GLY A 1 100 ? 24.446 -2.452 -35.142 1.00 94.38 100 GLY A N 1
ATOM 754 C CA . GLY A 1 100 ? 25.270 -2.535 -36.349 1.00 94.38 100 GLY A CA 1
ATOM 755 C C . GLY A 1 100 ? 25.587 -1.182 -36.986 1.00 94.38 100 GLY A C 1
ATOM 756 O O . GLY A 1 100 ? 26.451 -1.102 -37.856 1.00 94.38 100 GLY A O 1
ATOM 757 N N . ASN A 1 101 ? 24.877 -0.114 -36.608 1.00 95.19 101 ASN A N 1
ATOM 758 C CA . ASN A 1 101 ? 25.035 1.205 -37.218 1.00 95.19 101 ASN A CA 1
ATOM 759 C C . ASN A 1 101 ? 24.625 2.357 -36.279 1.00 95.19 101 ASN A C 1
ATOM 761 O O . ASN A 1 101 ? 24.024 2.172 -35.220 1.00 95.19 101 ASN A O 1
ATOM 765 N N . LEU A 1 102 ? 24.942 3.584 -36.703 1.00 94.19 102 LEU A N 1
ATOM 766 C CA . LEU A 1 102 ? 24.674 4.805 -35.940 1.00 94.19 102 LEU A CA 1
ATOM 767 C C . LEU A 1 102 ? 23.173 5.107 -35.768 1.00 94.19 102 LEU A C 1
ATOM 769 O O . LEU A 1 102 ? 22.786 5.710 -34.766 1.00 94.19 102 LEU A O 1
ATOM 773 N N . ALA A 1 103 ? 22.323 4.716 -36.722 1.00 94.06 103 ALA A N 1
ATOM 774 C CA . ALA A 1 103 ? 20.883 4.948 -36.625 1.00 94.06 103 ALA A CA 1
ATOM 775 C C . ALA A 1 103 ? 20.264 4.100 -35.502 1.00 94.06 103 ALA A C 1
ATOM 777 O O . ALA A 1 103 ? 19.502 4.629 -34.688 1.00 94.06 103 ALA A O 1
ATOM 778 N N . ASP A 1 104 ? 20.675 2.835 -35.392 1.00 89.81 104 ASP A N 1
ATOM 779 C CA . ASP A 1 104 ? 20.253 1.921 -34.326 1.00 89.81 104 ASP A CA 1
ATOM 780 C C . ASP A 1 104 ? 20.740 2.400 -32.954 1.00 89.81 104 ASP A C 1
ATOM 782 O O . ASP A 1 104 ? 19.964 2.448 -31.994 1.00 89.81 104 ASP A O 1
ATOM 786 N N . ALA A 1 105 ? 21.993 2.868 -32.876 1.00 91.94 105 ALA A N 1
ATOM 787 C CA . ALA A 1 105 ? 22.544 3.472 -31.6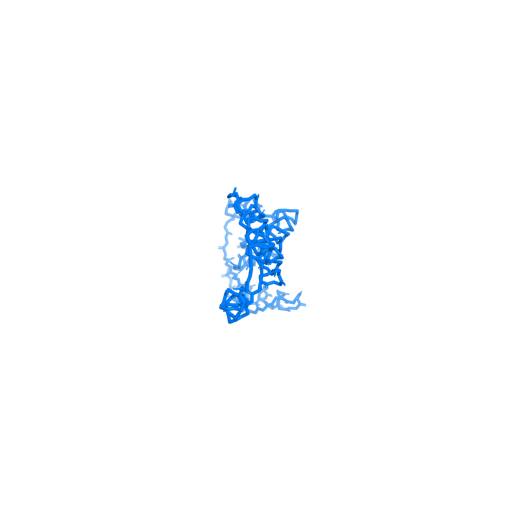63 1.00 91.94 105 ALA A CA 1
ATOM 788 C C . ALA A 1 105 ? 21.725 4.690 -31.207 1.00 91.94 105 ALA A C 1
ATOM 790 O O . ALA A 1 105 ? 21.360 4.810 -30.035 1.00 91.94 105 ALA A O 1
ATOM 791 N N . LYS A 1 106 ? 21.382 5.585 -32.141 1.00 92.19 106 LYS A N 1
ATOM 792 C CA . LYS A 1 106 ? 20.574 6.778 -31.857 1.00 92.19 106 LYS A CA 1
ATOM 793 C C . LYS A 1 106 ? 19.171 6.406 -31.375 1.00 92.19 106 LYS A C 1
ATOM 795 O O . LYS A 1 106 ? 18.671 7.016 -30.430 1.00 92.19 106 LYS A O 1
ATOM 800 N N . ALA A 1 107 ? 18.541 5.408 -31.992 1.00 88.06 107 ALA A N 1
ATOM 801 C CA . ALA A 1 107 ? 17.220 4.935 -31.592 1.00 88.06 107 ALA A CA 1
ATOM 802 C C . ALA A 1 107 ? 17.228 4.336 -30.176 1.00 88.06 107 ALA A C 1
ATOM 804 O O . ALA A 1 107 ? 16.324 4.618 -29.383 1.00 88.06 107 ALA A O 1
ATOM 805 N N . PHE A 1 108 ? 18.258 3.556 -29.837 1.00 88.94 108 PHE A N 1
ATOM 806 C CA . PHE A 1 108 ? 18.438 3.014 -28.492 1.00 88.94 108 PHE A CA 1
ATOM 807 C C . PHE A 1 108 ? 18.630 4.125 -27.448 1.00 88.94 108 PHE A C 1
ATOM 809 O O . PHE A 1 108 ? 17.906 4.162 -26.452 1.00 88.94 108 PHE A O 1
ATOM 816 N N . LEU A 1 109 ? 19.529 5.083 -27.706 1.00 89.88 109 LEU A N 1
ATOM 817 C CA . LEU A 1 109 ? 19.799 6.201 -26.795 1.00 89.88 109 LEU A CA 1
ATOM 818 C C . LEU A 1 109 ? 18.563 7.073 -26.541 1.00 89.88 109 LEU A C 1
ATOM 820 O O . LEU A 1 109 ? 18.327 7.479 -25.406 1.00 89.88 109 LEU A O 1
ATOM 824 N N . LEU A 1 110 ? 17.738 7.328 -27.562 1.00 89.19 110 LEU A N 1
ATOM 825 C CA . LEU A 1 110 ? 16.487 8.079 -27.398 1.00 89.19 110 LEU A CA 1
ATOM 826 C C . LEU A 1 110 ? 15.477 7.343 -26.509 1.00 89.19 110 LEU A C 1
ATOM 828 O O . LEU A 1 110 ? 14.810 7.970 -25.684 1.00 89.19 110 LEU A O 1
ATOM 832 N N . LYS A 1 111 ? 15.371 6.016 -26.650 1.00 83.75 111 LYS A N 1
ATOM 833 C CA . LYS A 1 111 ? 14.515 5.199 -25.777 1.00 83.75 111 LYS A CA 1
ATOM 834 C C . LYS A 1 111 ? 15.020 5.220 -24.338 1.00 83.75 111 LYS A C 1
ATOM 836 O O . LYS A 1 111 ? 14.222 5.458 -23.434 1.00 83.75 111 LYS A O 1
ATOM 841 N N . LEU A 1 112 ? 16.326 5.042 -24.137 1.00 84.88 112 LEU A N 1
ATOM 842 C CA . LEU A 1 112 ? 16.948 5.113 -22.816 1.00 84.88 112 LEU A CA 1
ATOM 843 C C . LEU A 1 112 ? 16.712 6.484 -22.165 1.00 84.88 112 LEU A C 1
ATOM 845 O O . LEU A 1 112 ? 16.214 6.549 -21.048 1.00 84.88 112 LEU A O 1
ATOM 849 N N . ALA A 1 113 ? 16.968 7.577 -22.889 1.00 86.00 113 ALA A N 1
ATOM 850 C CA . ALA A 1 113 ? 16.752 8.935 -22.393 1.00 86.00 113 ALA A CA 1
ATOM 851 C C . ALA A 1 113 ? 15.292 9.189 -21.984 1.00 86.00 113 ALA A C 1
ATOM 853 O O . ALA A 1 113 ? 15.043 9.828 -20.963 1.00 86.00 113 ALA A O 1
ATOM 854 N N . ARG A 1 114 ? 14.317 8.659 -22.737 1.00 82.94 114 ARG A N 1
ATOM 855 C CA . ARG A 1 114 ? 12.891 8.778 -22.397 1.00 82.94 114 ARG A CA 1
ATOM 856 C C . ARG A 1 114 ? 12.548 8.059 -21.093 1.00 82.94 114 ARG A C 1
ATOM 858 O O . ARG A 1 114 ? 11.803 8.612 -20.290 1.00 82.94 114 ARG A O 1
ATOM 865 N N . VAL A 1 115 ? 13.081 6.856 -20.889 1.00 78.31 115 VAL A N 1
ATOM 866 C CA . VAL A 1 115 ? 12.895 6.090 -19.649 1.00 78.31 115 VAL A CA 1
ATOM 867 C C . VAL A 1 115 ? 13.534 6.821 -18.470 1.00 78.31 115 VAL A C 1
ATOM 869 O O . VAL A 1 115 ? 12.868 7.026 -17.461 1.00 78.31 115 VAL A O 1
ATOM 872 N N . THR A 1 116 ? 14.777 7.289 -18.612 1.00 81.56 116 THR A N 1
ATOM 873 C CA . THR A 1 116 ? 15.475 8.051 -17.565 1.00 81.56 116 THR A CA 1
ATOM 874 C C . THR A 1 116 ? 14.748 9.353 -17.222 1.00 81.56 116 THR A C 1
ATOM 876 O O . THR A 1 116 ? 14.614 9.689 -16.050 1.00 81.56 116 THR A O 1
ATOM 879 N N . TYR A 1 117 ? 14.226 10.070 -18.222 1.00 83.50 117 TYR A N 1
ATOM 880 C CA . TYR A 1 117 ? 13.431 11.281 -18.003 1.00 83.50 117 TYR A CA 1
ATOM 881 C C . TYR A 1 117 ? 12.102 10.981 -17.300 1.00 83.50 117 TYR A C 1
ATOM 883 O O . TYR A 1 117 ? 11.723 11.686 -16.366 1.00 83.50 117 TYR A O 1
ATOM 891 N N . TRP A 1 118 ? 11.392 9.934 -17.737 1.00 79.19 118 TRP A N 1
ATOM 892 C CA . TRP A 1 118 ? 10.156 9.504 -17.087 1.00 79.19 118 TRP A CA 1
ATOM 893 C C . TRP A 1 118 ? 10.412 9.123 -15.634 1.00 79.19 118 TRP A C 1
ATOM 895 O O . TRP A 1 118 ? 9.663 9.566 -14.771 1.00 79.19 118 TRP A O 1
ATOM 905 N N . LEU A 1 119 ? 11.487 8.379 -15.365 1.00 74.12 119 LEU A N 1
ATOM 906 C CA . LEU A 1 119 ? 11.917 8.050 -14.014 1.00 74.12 119 LEU A CA 1
ATOM 907 C C . LEU A 1 119 ? 12.130 9.303 -13.191 1.00 74.12 119 LEU A C 1
ATOM 909 O O . LEU A 1 119 ? 11.388 9.499 -12.244 1.00 74.12 119 LEU A O 1
ATOM 913 N N . ALA A 1 120 ? 13.040 10.183 -13.613 1.00 79.06 120 ALA A N 1
ATOM 914 C CA . ALA A 1 120 ? 13.360 11.411 -12.894 1.00 79.06 120 ALA A CA 1
ATOM 915 C C . ALA A 1 120 ? 12.101 12.223 -12.540 1.00 79.06 120 ALA A C 1
ATOM 917 O O . ALA A 1 120 ? 11.924 12.600 -11.387 1.00 79.06 120 ALA A O 1
ATOM 918 N N . LYS A 1 121 ? 11.179 12.400 -13.497 1.00 77.25 121 LYS A N 1
ATOM 919 C CA . LYS A 1 121 ? 9.911 13.122 -13.294 1.00 77.25 121 LYS A CA 1
ATOM 920 C C . LYS A 1 121 ? 8.941 12.416 -12.339 1.00 77.25 121 LYS A C 1
ATOM 922 O O . LYS A 1 121 ? 8.096 13.056 -11.727 1.00 77.25 121 LYS A O 1
ATOM 927 N N . ASN A 1 122 ? 9.009 11.092 -12.255 1.00 69.50 122 ASN A N 1
ATOM 928 C CA . ASN A 1 122 ? 8.124 10.270 -11.436 1.00 69.50 122 ASN A CA 1
ATOM 929 C C . ASN A 1 122 ? 8.823 9.746 -10.169 1.00 69.50 122 ASN A C 1
ATOM 931 O O . ASN A 1 122 ? 8.231 8.958 -9.446 1.00 69.50 122 ASN A O 1
ATOM 935 N N . THR A 1 123 ? 10.042 10.166 -9.848 1.00 67.94 123 THR A N 1
ATOM 936 C CA . THR A 1 123 ? 10.703 9.847 -8.568 1.00 67.94 123 THR A CA 1
ATOM 937 C C . THR A 1 123 ? 10.805 11.043 -7.627 1.00 67.94 123 THR A C 1
ATOM 939 O O . THR A 1 123 ? 11.424 10.898 -6.583 1.00 67.94 123 THR A O 1
ATOM 942 N N . GLU A 1 124 ? 10.196 12.192 -7.945 1.00 58.47 124 GLU A N 1
ATOM 943 C CA . GLU A 1 124 ? 10.084 13.288 -6.970 1.00 58.47 124 GLU A CA 1
ATOM 944 C C . GLU A 1 124 ? 9.289 12.816 -5.733 1.00 58.47 124 GLU A C 1
ATOM 946 O O . GLU A 1 124 ? 8.230 12.189 -5.885 1.0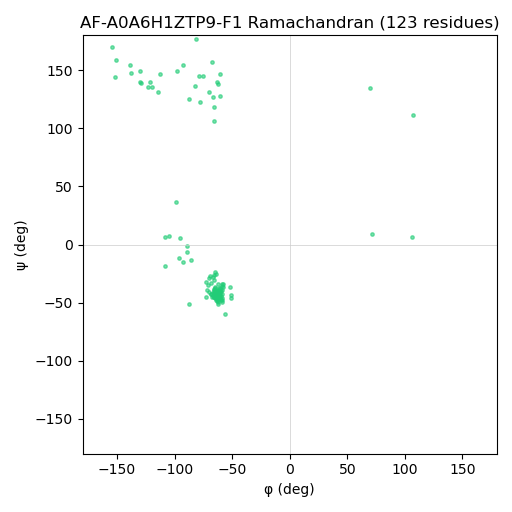0 58.47 124 GLU A O 1
ATOM 951 N N . GLU A 1 125 ? 9.904 13.033 -4.559 1.00 53.09 125 GLU A N 1
ATOM 952 C CA . GLU A 1 125 ? 9.520 12.575 -3.207 1.00 53.09 125 GLU A CA 1
ATOM 953 C C . GLU A 1 125 ? 8.162 13.102 -2.729 1.00 53.09 125 GLU A C 1
ATOM 955 O O . GLU A 1 125 ? 7.869 14.301 -2.942 1.00 53.09 125 GLU A O 1
#

Organism: NCBI:txid1070528

Solvent-accessible surface area (backbone atoms only — not comparable to full-atom values): 7264 Å² total; per-residue (Å²): 76,37,39,30,28,34,67,91,71,56,32,70,73,49,76,49,78,79,78,98,49,71,71,57,44,53,50,49,52,52,51,42,42,76,75,69,46,56,74,88,47,47,46,66,50,78,39,53,74,67,56,49,51,52,42,61,73,68,26,69,50,73,68,54,52,51,49,52,52,50,51,53,50,50,53,51,52,52,54,47,53,52,60,75,70,51,79,54,66,70,58,52,52,52,53,61,76,63,52,85,48,71,68,55,47,51,54,51,52,54,52,50,52,50,52,54,51,52,46,60,73,70,61,71,130

Radius of gyration: 26.75 Å; Cα contacts (8 Å, |Δi|>4): 95; chains: 1; bounding box: 46×25×73 Å

Secondary structure (DSSP, 8-state):
-EEEEETTT--EEEEE-S---HHHHHHHHHHHHHTT--GGGEEEEE--HHHHHHHHHHSPPHHHHHHHHHHHHHHHHHHHHHHHHSPPHHHHHHHHHT--SHHHHHHHHHHHHHHHHHHHHH---

Mean predicted aligned error: 11.22 Å

Foldseek 3Di:
DKWKAFQVQLATPDDDDDDDDPVVQVVVLVVCVVVPDDSVRMDMDDDDPVVVVVSNVSGDDPVRVVVVVVVVVVVVVLVVVLVVLDDDPVVLVVQVVPPPDDVSVVVSVVSVVVSVVVCVVSPDD

pLDDT: mean 85.62, std 7.9, range [53.09, 95.88]